Protein AF-A0A9P6P6Q9-F1 (afdb_monomer_lite)

Sequence (128 aa):
MAAKAAKSSEEEKTKSIVNMVQTVLAAAATESYPTSPEEKEKYFMVQVAAGEELCAKGAEFYDDAVLPFYKALKVYPAPMELLMIYQKTVPEPVFQVIVNIMAIEQQAANPEGTQQQAVPEEIEIPVE

pLDDT: mean 82.67, std 17.41, range [45.69, 97.44]

Structure (mmCIF, N/CA/C/O backbone):
data_AF-A0A9P6P6Q9-F1
#
_entry.id   AF-A0A9P6P6Q9-F1
#
loop_
_atom_site.group_PDB
_atom_site.id
_atom_site.type_symbol
_atom_site.label_atom_id
_atom_site.label_alt_id
_atom_site.label_comp_id
_atom_site.label_asym_id
_atom_site.label_entity_id
_atom_site.label_seq_id
_atom_site.pdbx_PDB_ins_code
_atom_site.Cartn_x
_atom_site.Cartn_y
_atom_site.Cartn_z
_atom_site.occupancy
_atom_site.B_iso_or_equiv
_atom_site.auth_seq_id
_atom_site.auth_comp_id
_atom_site.auth_asym_id
_atom_site.auth_atom_id
_atom_site.pdbx_PDB_model_num
ATOM 1 N N . MET A 1 1 ? -13.610 6.542 38.850 1.00 45.69 1 MET A N 1
ATOM 2 C CA . MET A 1 1 ? -12.885 5.357 38.332 1.00 45.69 1 MET A CA 1
ATOM 3 C C . MET A 1 1 ? -12.971 5.304 36.799 1.00 45.69 1 MET A C 1
ATOM 5 O O . MET A 1 1 ? -13.648 4.438 36.273 1.00 45.69 1 MET A O 1
ATOM 9 N N . ALA A 1 2 ? -12.319 6.221 36.067 1.00 49.56 2 ALA A N 1
ATOM 10 C CA . ALA A 1 2 ? -12.423 6.285 34.593 1.00 49.56 2 ALA A CA 1
ATOM 11 C C . ALA A 1 2 ? -11.075 6.178 33.841 1.00 49.56 2 ALA A C 1
ATOM 13 O O . ALA A 1 2 ? -11.064 6.026 32.629 1.00 49.56 2 ALA A O 1
ATOM 14 N N . ALA A 1 3 ? -9.932 6.190 34.537 1.00 53.03 3 ALA A N 1
ATOM 15 C CA . ALA A 1 3 ? -8.612 6.245 33.891 1.00 53.03 3 ALA A CA 1
ATOM 16 C C . ALA A 1 3 ? -7.951 4.874 33.620 1.00 53.03 3 ALA A C 1
ATOM 18 O O . ALA A 1 3 ? -6.891 4.820 33.005 1.00 53.03 3 ALA A O 1
ATOM 19 N N . LYS A 1 4 ? -8.538 3.754 34.073 1.00 51.53 4 LYS A N 1
ATOM 20 C CA . LYS A 1 4 ? -7.908 2.419 33.965 1.00 51.53 4 LYS A CA 1
ATOM 21 C C . LYS A 1 4 ? -8.400 1.579 32.774 1.00 51.53 4 LYS A C 1
ATOM 23 O O . LYS A 1 4 ? -7.786 0.565 32.473 1.00 51.53 4 LYS A O 1
ATOM 28 N N . ALA A 1 5 ? -9.465 2.003 32.087 1.00 50.75 5 ALA A N 1
ATOM 29 C CA . ALA A 1 5 ? -10.034 1.271 30.948 1.00 50.75 5 ALA A CA 1
ATOM 30 C C . ALA A 1 5 ? -9.411 1.654 29.588 1.00 50.75 5 ALA A C 1
ATOM 32 O O . ALA A 1 5 ? -9.347 0.813 28.701 1.00 50.75 5 ALA A O 1
ATOM 33 N N . ALA A 1 6 ? -8.895 2.879 29.430 1.00 52.44 6 ALA A N 1
ATOM 34 C CA . ALA A 1 6 ? -8.273 3.320 28.173 1.00 52.44 6 ALA A CA 1
ATOM 35 C C . ALA A 1 6 ? -6.889 2.681 27.941 1.00 52.44 6 ALA A C 1
ATOM 37 O O . ALA A 1 6 ? -6.585 2.217 26.845 1.00 52.44 6 ALA A O 1
ATOM 38 N N . LYS A 1 7 ? -6.082 2.551 29.003 1.00 51.72 7 LYS A N 1
ATOM 39 C CA . LYS A 1 7 ? -4.695 2.067 28.908 1.00 51.72 7 LYS A CA 1
ATOM 40 C C . LYS A 1 7 ? -4.575 0.616 28.413 1.00 51.72 7 LYS A C 1
ATOM 42 O O . LYS A 1 7 ? -3.637 0.288 27.702 1.00 51.72 7 LYS A O 1
ATOM 47 N N . SER A 1 8 ? -5.557 -0.234 28.724 1.00 51.59 8 SER A N 1
ATOM 48 C CA . SER A 1 8 ? -5.551 -1.641 28.297 1.00 51.59 8 SER A CA 1
ATOM 49 C C . SER A 1 8 ? -5.989 -1.849 26.840 1.00 51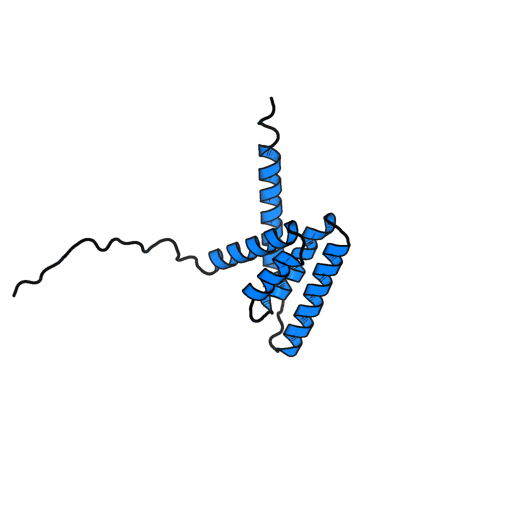.59 8 SER A C 1
ATOM 51 O O . SER A 1 8 ? -5.713 -2.906 26.287 1.00 51.59 8 SER A O 1
ATOM 53 N N . SER A 1 9 ? -6.667 -0.878 26.212 1.00 52.62 9 SER A N 1
ATOM 54 C CA . SER A 1 9 ? -7.120 -0.988 24.814 1.00 52.62 9 SER A CA 1
ATOM 55 C C . SER A 1 9 ? -6.068 -0.472 23.825 1.00 52.62 9 SER A C 1
ATOM 57 O O . SER A 1 9 ? -5.948 -0.996 22.721 1.00 52.62 9 SER A O 1
ATOM 59 N N . GLU A 1 10 ? -5.260 0.510 24.230 1.00 55.38 10 GLU A N 1
ATOM 60 C CA . GLU A 1 10 ? -4.159 1.050 23.419 1.00 55.38 10 GLU A CA 1
ATOM 61 C C . GLU A 1 10 ? -2.967 0.087 23.308 1.00 55.38 10 GLU A C 1
ATOM 63 O O . GLU A 1 10 ? -2.408 -0.064 22.222 1.00 55.38 10 GLU A O 1
ATOM 68 N N . GLU A 1 11 ? -2.611 -0.630 24.380 1.00 59.38 11 GLU A N 1
ATOM 69 C CA . GLU A 1 11 ? -1.531 -1.632 24.338 1.00 59.38 11 GLU A CA 1
ATOM 70 C C . GLU A 1 11 ? -1.885 -2.840 23.448 1.00 59.38 11 GLU A C 1
ATOM 72 O O . GLU A 1 11 ? -1.037 -3.325 22.699 1.00 59.38 11 GLU A O 1
ATOM 77 N N . GLU A 1 12 ? -3.144 -3.291 23.466 1.00 62.28 12 GLU A N 1
ATOM 78 C CA . GLU A 1 12 ? -3.644 -4.382 22.610 1.00 62.28 12 GLU A CA 1
ATOM 79 C C . GLU A 1 12 ? -3.700 -3.970 21.131 1.00 62.28 12 GLU A C 1
ATOM 81 O O . GLU A 1 12 ? -3.252 -4.717 20.255 1.00 62.28 12 GLU A O 1
ATOM 86 N N . LYS A 1 13 ? -4.179 -2.752 20.837 1.00 64.94 13 LYS A N 1
ATOM 87 C CA . LYS A 1 13 ? -4.167 -2.203 19.470 1.00 64.94 13 LYS A CA 1
ATOM 88 C C . LYS A 1 13 ? -2.746 -2.044 18.943 1.00 64.94 13 LYS A C 1
ATOM 90 O O . LYS A 1 13 ? -2.473 -2.423 17.809 1.00 64.94 13 LYS A O 1
ATOM 95 N N . THR A 1 14 ? -1.827 -1.562 19.778 1.00 68.31 14 THR A N 1
ATOM 96 C CA . THR A 1 14 ? -0.416 -1.408 19.401 1.00 68.31 14 THR A CA 1
ATOM 97 C C . THR A 1 14 ? 0.220 -2.761 19.083 1.00 68.31 14 THR A C 1
ATOM 99 O O . THR A 1 14 ? 0.865 -2.902 18.047 1.00 68.31 14 THR A O 1
ATOM 102 N N . LYS A 1 15 ? -0.007 -3.793 19.908 1.00 75.75 15 LYS A N 1
ATOM 103 C CA . LYS A 1 15 ? 0.478 -5.155 19.618 1.00 75.75 15 LYS A CA 1
ATOM 104 C C . LYS A 1 15 ? -0.113 -5.730 18.333 1.00 75.75 15 LYS A C 1
ATOM 106 O O . LYS A 1 15 ? 0.609 -6.374 17.575 1.00 75.75 15 LYS A O 1
ATOM 111 N N . SER A 1 16 ? -1.399 -5.486 18.087 1.00 77.00 16 SER A N 1
ATOM 112 C CA . SER A 1 16 ? -2.090 -5.968 16.886 1.00 77.00 16 SER A CA 1
ATOM 113 C C . SER A 1 16 ? -1.509 -5.337 15.619 1.00 77.00 16 SER A C 1
ATOM 115 O O . SER A 1 16 ? -1.170 -6.057 14.684 1.00 77.00 16 SER A O 1
ATOM 117 N N . ILE A 1 17 ? -1.270 -4.021 15.632 1.00 78.75 17 ILE A N 1
ATOM 118 C CA . ILE A 1 17 ? -0.620 -3.305 14.525 1.00 78.75 17 ILE A CA 1
ATOM 119 C C . ILE A 1 17 ? 0.813 -3.810 14.315 1.00 78.75 17 ILE A C 1
ATOM 121 O O . ILE A 1 17 ? 1.217 -4.048 13.184 1.00 78.75 17 ILE A O 1
ATOM 125 N N . VAL A 1 18 ? 1.588 -4.035 15.380 1.00 83.56 18 VAL A N 1
ATOM 126 C CA . VAL A 1 18 ? 2.958 -4.568 15.256 1.00 83.56 18 VAL A CA 1
ATOM 127 C C . VAL A 1 18 ? 2.968 -5.958 14.613 1.00 83.56 18 VAL A C 1
ATOM 129 O O . VAL A 1 18 ? 3.800 -6.223 13.746 1.00 83.56 18 VAL A O 1
ATOM 132 N N . ASN A 1 19 ? 2.052 -6.846 15.006 1.00 85.81 19 ASN A N 1
ATOM 133 C CA . ASN A 1 19 ? 1.945 -8.181 14.414 1.00 85.81 19 ASN A CA 1
ATOM 134 C C . ASN A 1 19 ? 1.534 -8.109 12.934 1.00 85.81 19 ASN A C 1
ATOM 136 O O . ASN A 1 19 ? 2.119 -8.767 12.072 1.00 85.81 19 ASN A O 1
ATOM 140 N N . MET A 1 20 ? 0.580 -7.236 12.626 1.00 86.62 20 MET A N 1
ATOM 141 C CA . MET A 1 20 ? 0.158 -6.962 11.260 1.00 86.62 20 MET A CA 1
ATOM 142 C C . MET A 1 20 ? 1.323 -6.459 10.395 1.00 86.62 20 MET A C 1
ATOM 144 O O . MET A 1 20 ? 1.571 -7.006 9.323 1.00 86.62 20 MET A O 1
ATOM 148 N N . VAL A 1 21 ? 2.094 -5.481 10.876 1.00 88.38 21 VAL A N 1
ATOM 149 C CA . VAL A 1 21 ? 3.281 -4.961 10.181 1.00 88.38 21 VAL A CA 1
ATOM 150 C C . VAL A 1 21 ? 4.303 -6.067 9.918 1.00 88.38 21 VAL A C 1
ATOM 152 O O . VAL A 1 21 ? 4.796 -6.190 8.798 1.00 88.38 21 VAL A O 1
ATOM 155 N N . GLN A 1 22 ? 4.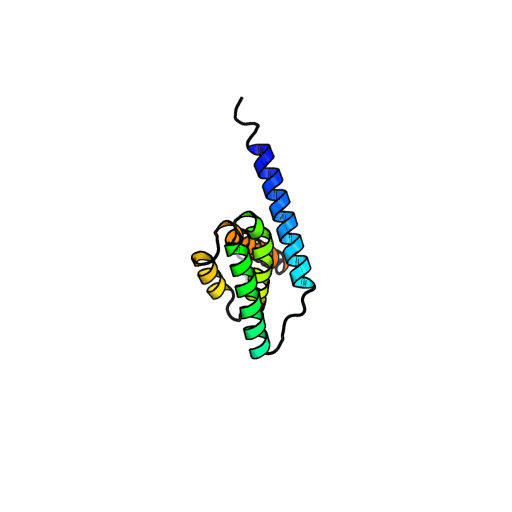594 -6.910 10.914 1.00 88.31 22 GLN A N 1
ATOM 156 C CA . GLN A 1 22 ? 5.499 -8.051 10.735 1.00 88.31 22 GLN A CA 1
ATOM 157 C C . GLN A 1 22 ? 4.981 -9.038 9.685 1.00 88.31 22 GLN A C 1
ATOM 159 O O . GLN A 1 22 ? 5.755 -9.519 8.860 1.00 88.31 22 GLN A O 1
ATOM 164 N N . THR A 1 23 ? 3.674 -9.301 9.681 1.00 90.50 23 THR A N 1
ATOM 165 C CA . THR A 1 23 ? 3.029 -10.179 8.698 1.00 90.50 23 THR A CA 1
ATOM 166 C C . THR A 1 23 ? 3.168 -9.615 7.286 1.00 90.50 23 THR A C 1
ATOM 168 O O . THR A 1 23 ? 3.568 -10.335 6.370 1.00 90.50 23 THR A O 1
ATOM 171 N N . VAL A 1 24 ? 2.911 -8.315 7.110 1.00 92.69 24 VAL A N 1
ATOM 172 C CA . VAL A 1 24 ? 3.048 -7.633 5.816 1.00 92.69 24 VAL A CA 1
ATOM 173 C C . VAL A 1 24 ? 4.497 -7.657 5.328 1.00 92.69 24 VAL A C 1
ATOM 175 O O . VAL A 1 24 ? 4.740 -7.993 4.171 1.00 92.69 24 VAL A O 1
ATOM 178 N N . LEU A 1 25 ? 5.465 -7.371 6.204 1.00 90.19 25 LEU A N 1
ATOM 179 C CA . LEU A 1 25 ? 6.892 -7.420 5.874 1.00 90.19 25 LEU A CA 1
ATOM 180 C C . LEU A 1 25 ? 7.346 -8.827 5.474 1.00 90.19 25 LEU A C 1
ATOM 182 O O . LEU A 1 25 ? 8.033 -8.982 4.467 1.00 90.19 25 LEU A O 1
ATOM 186 N N . ALA A 1 26 ? 6.938 -9.859 6.214 1.00 91.19 26 ALA A N 1
ATOM 187 C CA . ALA A 1 26 ? 7.274 -11.245 5.893 1.00 91.19 26 ALA A CA 1
ATOM 188 C C . ALA A 1 26 ? 6.670 -11.684 4.546 1.00 91.19 26 ALA A C 1
ATOM 190 O O . ALA A 1 26 ? 7.352 -12.295 3.717 1.00 91.19 26 ALA A O 1
ATOM 191 N N . ALA A 1 27 ? 5.410 -11.326 4.289 1.00 92.00 27 ALA A N 1
ATOM 192 C CA . ALA A 1 27 ? 4.748 -11.603 3.017 1.00 92.00 27 ALA A CA 1
ATOM 193 C C . ALA A 1 27 ? 5.416 -10.855 1.852 1.00 92.00 27 ALA A C 1
ATOM 195 O O . ALA A 1 27 ? 5.598 -11.413 0.776 1.00 92.00 27 ALA A O 1
ATOM 196 N N . ALA A 1 28 ? 5.828 -9.607 2.063 1.00 91.19 28 ALA A N 1
ATOM 197 C CA . ALA A 1 28 ? 6.534 -8.821 1.061 1.00 91.19 28 ALA A CA 1
ATOM 198 C C . ALA A 1 28 ? 7.971 -9.307 0.813 1.00 91.19 28 ALA A C 1
ATOM 200 O O . ALA A 1 28 ? 8.457 -9.178 -0.306 1.00 91.19 28 ALA A O 1
ATOM 201 N N . ALA A 1 29 ? 8.650 -9.858 1.820 1.00 88.94 29 ALA A N 1
ATOM 202 C CA . ALA A 1 29 ? 10.009 -10.388 1.693 1.00 88.94 29 ALA A CA 1
ATOM 203 C C . ALA A 1 29 ? 10.063 -11.739 0.958 1.00 88.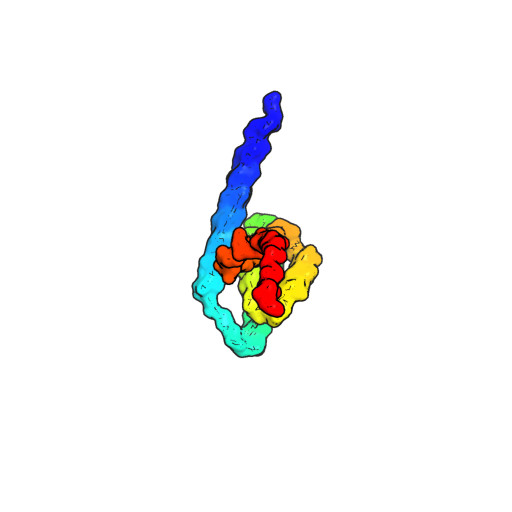94 29 ALA A C 1
ATOM 205 O O . ALA A 1 29 ? 11.073 -12.063 0.340 1.00 88.94 29 ALA A O 1
ATOM 206 N N . THR A 1 30 ? 8.985 -12.525 1.029 1.00 90.69 30 THR A N 1
ATOM 207 C CA . THR A 1 30 ? 8.851 -13.807 0.310 1.00 90.69 30 THR A CA 1
ATOM 208 C C . THR A 1 30 ? 8.310 -13.644 -1.113 1.00 90.69 30 THR A C 1
ATOM 210 O O . THR A 1 30 ? 8.345 -14.589 -1.901 1.00 90.69 30 THR A O 1
ATOM 213 N N . GLU A 1 31 ? 7.834 -12.448 -1.458 1.00 89.12 31 GLU A N 1
ATOM 214 C CA . GLU A 1 31 ? 7.296 -12.124 -2.774 1.00 89.12 31 GLU A CA 1
ATOM 215 C C . GLU A 1 31 ? 8.403 -11.983 -3.828 1.00 89.12 31 GLU A C 1
ATOM 217 O O . GLU A 1 31 ? 9.464 -11.404 -3.587 1.00 89.12 31 GLU A O 1
ATOM 222 N N . SER A 1 32 ? 8.132 -12.476 -5.037 1.00 89.94 32 SER A N 1
ATOM 223 C CA . SER A 1 32 ? 9.035 -12.329 -6.180 1.00 89.94 32 SER A CA 1
ATOM 224 C C . SER A 1 32 ? 8.627 -11.115 -7.009 1.00 89.94 32 SER A C 1
ATOM 226 O O . SER A 1 32 ? 7.678 -11.175 -7.787 1.00 89.94 32 SER A O 1
ATOM 228 N N . TYR A 1 33 ? 9.340 -10.000 -6.848 1.00 92.25 33 TYR A N 1
ATOM 229 C CA . TYR A 1 33 ? 9.024 -8.775 -7.583 1.00 92.25 33 TYR A CA 1
ATOM 230 C C . TYR A 1 33 ? 9.491 -8.843 -9.043 1.00 92.25 33 TYR A C 1
ATOM 232 O O . TYR A 1 33 ? 10.614 -9.284 -9.308 1.00 92.25 33 TYR A O 1
ATOM 240 N N . PRO A 1 34 ? 8.678 -8.353 -9.994 1.00 93.44 34 PRO A N 1
ATOM 241 C CA . PRO A 1 34 ? 9.079 -8.283 -11.392 1.00 93.44 34 PRO A CA 1
ATOM 242 C C . PRO A 1 34 ? 10.287 -7.360 -11.584 1.00 93.44 34 PRO A C 1
ATOM 244 O O . PRO A 1 34 ? 10.425 -6.328 -10.922 1.00 93.44 34 PRO A O 1
ATOM 247 N N . THR A 1 35 ? 11.159 -7.708 -12.529 1.00 91.06 35 THR A N 1
ATOM 248 C CA . THR A 1 35 ? 12.367 -6.929 -12.842 1.00 91.06 35 THR A CA 1
ATOM 249 C C . THR A 1 35 ? 12.145 -5.946 -13.987 1.00 91.06 35 THR A C 1
ATOM 251 O O . THR A 1 35 ? 12.710 -4.850 -13.966 1.00 91.06 35 THR A O 1
ATOM 254 N N . SER A 1 36 ? 11.301 -6.311 -14.956 1.00 94.38 36 SER A N 1
ATOM 255 C CA . SER A 1 36 ? 11.044 -5.534 -16.171 1.00 94.38 36 SER A CA 1
ATOM 256 C C . SER A 1 36 ? 10.062 -4.381 -15.914 1.00 94.38 36 SER A C 1
ATOM 258 O O . SER A 1 36 ? 9.117 -4.562 -15.144 1.00 94.38 36 SER A O 1
ATOM 260 N N . PRO A 1 37 ? 10.212 -3.217 -16.574 1.00 92.56 37 PRO A N 1
ATOM 261 C CA . PRO A 1 37 ? 9.300 -2.080 -16.408 1.00 92.56 37 PRO A CA 1
ATOM 262 C C . PRO A 1 37 ? 7.827 -2.408 -16.702 1.00 92.56 37 PRO A C 1
ATOM 264 O O . PRO A 1 37 ? 6.968 -2.091 -15.887 1.00 92.56 37 PRO A O 1
ATOM 267 N N . GLU A 1 38 ? 7.538 -3.103 -17.809 1.00 94.62 38 GLU A N 1
ATOM 268 C CA . GLU A 1 38 ? 6.167 -3.510 -18.174 1.00 94.62 38 GLU A CA 1
ATOM 269 C C . GLU A 1 38 ? 5.533 -4.434 -17.127 1.00 94.62 38 GLU A C 1
ATOM 271 O O . GLU A 1 38 ? 4.376 -4.270 -16.741 1.00 94.62 38 GLU A O 1
ATOM 276 N N . GLU A 1 39 ? 6.299 -5.403 -16.625 1.00 94.62 39 GLU A N 1
ATOM 277 C CA . GLU A 1 39 ? 5.810 -6.338 -15.613 1.00 94.62 39 GLU A CA 1
ATOM 278 C C . GLU A 1 39 ? 5.591 -5.643 -14.265 1.00 94.62 39 GLU A C 1
ATOM 280 O O . GLU A 1 39 ? 4.622 -5.952 -13.571 1.00 94.62 39 GLU A O 1
ATOM 285 N N . LYS A 1 40 ? 6.446 -4.673 -13.912 1.00 95.06 40 LYS A N 1
ATOM 286 C CA . LYS A 1 40 ? 6.269 -3.822 -12.728 1.00 95.06 40 LYS A CA 1
ATOM 287 C C . LYS A 1 40 ? 5.009 -2.979 -12.820 1.00 95.06 40 LYS A C 1
ATOM 289 O O . LYS A 1 40 ? 4.272 -2.926 -11.842 1.00 95.06 40 LYS A O 1
ATOM 294 N N . GLU A 1 41 ? 4.739 -2.365 -13.968 1.00 95.31 41 GLU A N 1
ATOM 295 C CA . GLU A 1 41 ? 3.527 -1.570 -14.176 1.00 95.31 41 GLU A CA 1
ATOM 296 C C . GLU A 1 41 ? 2.269 -2.439 -14.054 1.00 95.31 41 GLU A C 1
ATOM 298 O O . GLU A 1 41 ? 1.345 -2.108 -13.309 1.00 95.31 41 GLU A O 1
ATOM 303 N N . LYS A 1 42 ? 2.266 -3.615 -14.693 1.00 96.12 42 LYS A N 1
ATOM 304 C CA . LYS A 1 42 ? 1.158 -4.568 -14.576 1.00 96.12 42 LYS A CA 1
ATOM 305 C C . LYS A 1 42 ? 0.957 -5.035 -13.135 1.00 96.12 42 LYS A C 1
ATOM 307 O O . LYS A 1 42 ? -0.173 -5.080 -12.654 1.00 96.12 42 LYS A O 1
ATOM 312 N N . TYR A 1 43 ? 2.040 -5.388 -12.447 1.00 96.88 43 TYR A N 1
ATOM 313 C CA . TYR A 1 43 ? 1.986 -5.806 -11.051 1.00 96.88 43 TYR A CA 1
ATOM 314 C C . TYR A 1 43 ? 1.462 -4.679 -10.159 1.00 96.88 43 TYR A C 1
ATOM 316 O O . TYR A 1 43 ? 0.556 -4.910 -9.366 1.00 96.88 43 TYR A O 1
ATOM 324 N N . PHE A 1 44 ? 1.965 -3.456 -10.337 1.00 96.81 44 PHE A N 1
ATOM 325 C CA . PHE A 1 44 ? 1.489 -2.264 -9.641 1.00 96.81 44 PHE A CA 1
ATOM 326 C C . PHE A 1 44 ? -0.027 -2.095 -9.790 1.00 96.81 44 PHE A C 1
ATOM 328 O O . PHE A 1 44 ? -0.723 -2.003 -8.782 1.00 96.81 44 PHE A O 1
ATOM 335 N N . MET A 1 45 ? -0.551 -2.146 -11.019 1.00 96.31 45 MET A N 1
ATOM 336 C CA . MET A 1 45 ? -1.990 -2.011 -11.271 1.00 96.31 45 MET A CA 1
ATOM 337 C C . MET A 1 45 ? -2.813 -3.102 -10.577 1.00 96.31 45 MET A C 1
ATOM 339 O O . MET A 1 45 ? -3.839 -2.801 -9.974 1.00 96.31 45 MET A O 1
ATOM 343 N N . VAL A 1 46 ? -2.359 -4.360 -10.623 1.00 97.31 46 VAL A N 1
ATOM 344 C CA . VAL A 1 46 ? -3.042 -5.482 -9.952 1.00 97.31 46 VAL A CA 1
ATOM 345 C C . VAL A 1 46 ? -3.076 -5.283 -8.438 1.00 97.31 46 VAL A C 1
ATOM 347 O O . VAL A 1 46 ? -4.111 -5.503 -7.814 1.00 97.31 46 VAL A O 1
ATOM 350 N N . GLN A 1 47 ? -1.961 -4.859 -7.844 1.00 97.44 47 GLN A N 1
ATOM 351 C CA . GLN A 1 47 ? -1.869 -4.654 -6.402 1.00 97.44 47 GLN A CA 1
ATOM 352 C C . GLN A 1 47 ? -2.701 -3.451 -5.934 1.00 97.44 47 GLN A C 1
ATOM 354 O O . GLN A 1 47 ? -3.409 -3.559 -4.936 1.00 97.44 47 GLN A O 1
ATOM 359 N N . VAL A 1 48 ? -2.673 -2.329 -6.661 1.00 96.31 48 VAL A N 1
ATOM 360 C CA . VAL A 1 48 ? -3.515 -1.163 -6.346 1.00 96.31 48 VAL A CA 1
ATOM 361 C C . VAL A 1 48 ? -4.993 -1.534 -6.438 1.00 96.31 48 VAL A C 1
ATOM 363 O O . VAL A 1 48 ? -5.718 -1.327 -5.470 1.00 96.31 48 VAL A O 1
ATOM 366 N N . ALA A 1 49 ? -5.415 -2.189 -7.523 1.00 97.06 49 ALA A N 1
ATOM 367 C CA . ALA A 1 49 ? -6.802 -2.619 -7.688 1.00 97.06 49 ALA A CA 1
ATOM 368 C C . ALA A 1 49 ? -7.256 -3.578 -6.573 1.00 97.06 49 ALA A C 1
ATOM 370 O O . ALA A 1 49 ? -8.369 -3.453 -6.067 1.00 97.06 49 ALA A O 1
ATOM 371 N N . ALA A 1 50 ? -6.396 -4.513 -6.152 1.00 97.38 50 ALA A N 1
ATOM 372 C CA . ALA A 1 50 ? -6.697 -5.417 -5.043 1.00 97.38 50 ALA A CA 1
ATOM 373 C C . ALA A 1 50 ? -6.847 -4.671 -3.704 1.00 97.38 50 ALA A C 1
ATOM 375 O O . ALA A 1 50 ? -7.769 -4.960 -2.941 1.00 97.38 50 ALA A O 1
ATOM 376 N N . GLY A 1 51 ? -5.972 -3.699 -3.424 1.00 96.44 51 GLY A N 1
ATOM 377 C CA . GLY A 1 51 ? -6.072 -2.849 -2.235 1.00 96.44 51 GLY A CA 1
ATOM 378 C C . GLY A 1 51 ? -7.345 -2.002 -2.235 1.00 96.44 51 GLY A C 1
ATOM 379 O O . GLY A 1 51 ? -8.058 -1.952 -1.235 1.00 96.44 51 GLY A O 1
ATOM 380 N N . GLU A 1 52 ? -7.680 -1.396 -3.375 1.00 96.12 52 GLU A N 1
ATOM 381 C CA . GLU A 1 52 ? -8.903 -0.608 -3.549 1.00 96.12 52 GLU A CA 1
ATOM 382 C C . GLU A 1 52 ? -10.167 -1.462 -3.393 1.00 96.12 52 GLU A C 1
ATOM 384 O O . GLU A 1 52 ? -11.111 -1.041 -2.723 1.00 96.12 52 GLU A O 1
ATOM 389 N N . GLU A 1 53 ? -10.183 -2.681 -3.943 1.00 97.19 53 GLU A N 1
ATOM 390 C CA . GLU A 1 53 ? -11.301 -3.613 -3.775 1.00 97.19 53 GLU A CA 1
ATOM 391 C C . GLU A 1 53 ? -11.512 -3.975 -2.297 1.00 97.19 53 GLU A C 1
ATOM 393 O O . GLU A 1 53 ? -12.648 -4.010 -1.821 1.00 97.19 53 GLU A O 1
ATOM 398 N N . LEU A 1 54 ? -10.431 -4.212 -1.549 1.00 96.56 54 LEU A N 1
ATOM 399 C CA . LEU A 1 54 ? -10.501 -4.494 -0.114 1.00 96.56 54 LEU A CA 1
ATOM 400 C C . LEU A 1 54 ? -11.007 -3.278 0.667 1.00 96.56 54 LEU A C 1
ATOM 402 O O . LEU A 1 54 ? -11.914 -3.417 1.486 1.00 96.56 54 LEU A O 1
ATOM 406 N N . CYS A 1 55 ? -10.524 -2.073 0.355 1.00 95.56 55 CYS A N 1
ATOM 407 C CA . CYS A 1 55 ? -11.061 -0.849 0.950 1.00 95.56 55 CYS A CA 1
ATOM 408 C C . CYS A 1 55 ? -12.556 -0.658 0.652 1.00 95.56 55 CYS A C 1
ATOM 410 O O . CYS A 1 55 ? -13.301 -0.230 1.534 1.00 95.56 55 CYS A O 1
ATOM 412 N N . ALA A 1 56 ? -13.014 -1.009 -0.553 1.00 95.38 56 ALA A N 1
ATOM 413 C CA . ALA A 1 56 ? -14.419 -0.911 -0.941 1.00 95.38 56 ALA A CA 1
ATOM 414 C C . ALA A 1 56 ? -15.331 -1.903 -0.192 1.00 95.38 56 ALA A C 1
ATOM 416 O O . ALA A 1 56 ? -16.522 -1.626 -0.036 1.00 95.38 56 ALA A O 1
ATOM 417 N N . LYS A 1 57 ? -14.796 -3.032 0.299 1.00 95.19 57 LYS A N 1
ATOM 418 C CA . LYS A 1 57 ? -15.549 -4.007 1.113 1.00 95.19 57 LYS A CA 1
ATOM 419 C C . LYS A 1 57 ? -15.840 -3.503 2.529 1.00 95.19 57 LYS A C 1
ATOM 421 O O . LYS A 1 57 ? -16.806 -3.956 3.136 1.00 95.19 57 LYS A O 1
ATOM 426 N N . GLY A 1 58 ? -15.057 -2.548 3.032 1.00 93.62 58 GLY A N 1
ATOM 427 C CA . GLY A 1 58 ? -15.302 -1.862 4.300 1.00 93.62 58 GLY A CA 1
ATOM 428 C C . GLY A 1 58 ? -14.146 -1.956 5.293 1.00 93.62 58 GLY A C 1
ATOM 429 O O . GLY A 1 58 ? -13.121 -2.583 5.040 1.00 93.62 58 GLY A O 1
ATOM 430 N N . ALA A 1 59 ? -14.331 -1.318 6.452 1.00 92.50 59 ALA A N 1
ATOM 431 C CA . ALA A 1 59 ? -13.287 -1.147 7.465 1.00 92.50 59 ALA A CA 1
ATOM 432 C C . ALA A 1 59 ? -12.736 -2.460 8.047 1.00 92.50 59 ALA A C 1
ATOM 434 O O . ALA A 1 59 ? -11.608 -2.477 8.527 1.00 92.50 59 ALA A O 1
ATOM 435 N N . GLU A 1 60 ? -13.500 -3.553 7.990 1.00 93.06 60 GLU A N 1
ATOM 436 C CA . GLU A 1 60 ? -13.046 -4.880 8.428 1.00 93.06 60 GLU A CA 1
ATOM 437 C C . GLU A 1 60 ? -11.948 -5.475 7.526 1.00 93.06 60 GLU A C 1
ATOM 439 O O . GLU A 1 60 ? -11.180 -6.306 7.990 1.00 93.06 60 GLU A O 1
ATOM 444 N N . PHE A 1 61 ? -11.832 -5.009 6.275 1.00 94.75 61 PHE A N 1
ATOM 445 C CA . PHE A 1 61 ? -10.833 -5.458 5.292 1.00 94.75 61 PHE A CA 1
ATOM 446 C C . PHE A 1 61 ? -9.666 -4.477 5.127 1.00 94.75 61 PHE A C 1
ATOM 448 O O . PHE A 1 61 ? -8.811 -4.653 4.258 1.00 94.75 61 PHE A O 1
ATOM 455 N N . TYR A 1 62 ? -9.620 -3.415 5.934 1.00 94.38 62 TYR A N 1
ATOM 456 C CA . TYR A 1 62 ? -8.534 -2.434 5.877 1.00 94.38 62 TYR A CA 1
ATOM 457 C C . TYR A 1 62 ? -7.187 -3.068 6.194 1.00 94.38 62 TYR A C 1
ATOM 459 O O . TYR A 1 62 ? -6.187 -2.701 5.579 1.00 94.38 62 TYR A O 1
ATOM 467 N N . ASP A 1 63 ? -7.172 -4.056 7.085 1.00 92.25 63 ASP A N 1
ATOM 468 C CA . ASP A 1 63 ? -5.938 -4.736 7.437 1.00 92.25 63 ASP A CA 1
ATOM 469 C C . ASP A 1 63 ? -5.375 -5.521 6.238 1.00 92.25 63 ASP A C 1
ATOM 471 O O . ASP A 1 63 ? -4.201 -5.396 5.880 1.00 92.25 63 ASP A O 1
ATOM 475 N N . ASP A 1 64 ? -6.239 -6.244 5.529 1.00 93.75 64 ASP A N 1
ATOM 476 C CA . ASP A 1 64 ? -5.863 -6.976 4.320 1.00 93.75 64 ASP A CA 1
ATOM 477 C C . ASP A 1 64 ? -5.452 -6.041 3.169 1.00 93.75 64 ASP A C 1
ATOM 479 O O . ASP A 1 64 ? -4.593 -6.396 2.357 1.00 93.75 64 ASP A O 1
ATOM 483 N N . ALA A 1 65 ? -6.022 -4.830 3.100 1.00 96.44 65 ALA A N 1
ATOM 484 C CA . ALA A 1 65 ? -5.728 -3.848 2.054 1.00 96.44 65 ALA A CA 1
ATOM 485 C C . ALA A 1 65 ? -4.293 -3.293 2.121 1.00 96.44 65 ALA A C 1
ATOM 487 O O . ALA A 1 65 ? -3.754 -2.846 1.106 1.00 96.44 65 ALA A O 1
ATOM 488 N N . VAL A 1 66 ? -3.644 -3.340 3.291 1.00 96.00 66 VAL A N 1
ATOM 489 C CA . VAL A 1 66 ? -2.284 -2.807 3.480 1.00 96.00 66 VAL A CA 1
ATOM 490 C C . VAL A 1 66 ? -1.255 -3.549 2.629 1.00 96.00 66 VAL A C 1
ATOM 492 O O . VAL A 1 66 ? -0.386 -2.914 2.027 1.00 96.00 66 VAL A O 1
ATOM 495 N N . LEU A 1 67 ? -1.337 -4.881 2.561 1.00 95.75 67 LEU A N 1
ATOM 496 C CA . LEU A 1 67 ? -0.338 -5.694 1.864 1.00 95.75 67 LEU A CA 1
ATOM 497 C C . LEU A 1 67 ? -0.268 -5.374 0.356 1.00 95.75 67 LEU A C 1
ATOM 499 O O . LEU A 1 67 ? 0.843 -5.131 -0.124 1.00 95.75 67 LEU A O 1
ATOM 503 N N . PRO A 1 68 ? -1.386 -5.323 -0.398 1.00 97.12 68 PRO A N 1
ATOM 504 C CA . PRO A 1 68 ? -1.362 -4.916 -1.799 1.00 97.12 68 PRO A CA 1
ATOM 505 C C . PRO A 1 68 ? -0.792 -3.510 -2.014 1.00 97.12 68 PRO A C 1
ATOM 507 O O . PRO A 1 68 ? 0.121 -3.336 -2.821 1.00 97.12 68 PRO A O 1
ATOM 510 N N . PHE A 1 69 ? -1.233 -2.505 -1.250 1.00 97.38 69 PHE A N 1
ATOM 511 C CA . PHE A 1 69 ? -0.713 -1.141 -1.410 1.00 97.38 69 PHE A CA 1
ATOM 512 C C . PHE A 1 69 ? 0.787 -1.041 -1.125 1.00 97.38 69 PHE A C 1
ATOM 514 O O . PHE A 1 69 ? 1.509 -0.344 -1.844 1.00 97.38 69 PHE A O 1
ATOM 521 N N . TYR A 1 70 ? 1.273 -1.765 -0.116 1.00 96.19 70 TYR A N 1
ATOM 522 C CA . TYR A 1 70 ? 2.694 -1.830 0.195 1.00 96.19 70 TYR A CA 1
ATOM 523 C C . TYR A 1 70 ? 3.495 -2.568 -0.895 1.00 96.19 70 TYR A C 1
ATOM 525 O O . TYR A 1 70 ? 4.546 -2.088 -1.317 1.00 96.19 70 TYR A O 1
ATOM 533 N N . LYS A 1 71 ? 2.97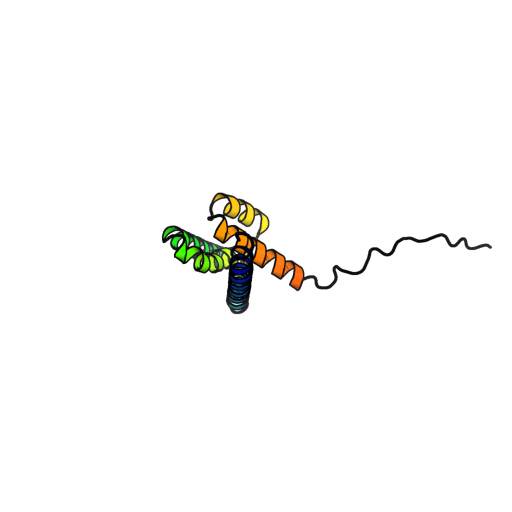6 -3.672 -1.450 1.00 95.44 71 LYS A N 1
ATOM 534 C CA . LYS A 1 71 ? 3.585 -4.367 -2.601 1.00 95.44 71 LYS A CA 1
ATOM 535 C C . LYS A 1 71 ? 3.668 -3.475 -3.841 1.00 95.44 71 LYS A C 1
ATOM 537 O O . LYS A 1 71 ? 4.698 -3.468 -4.515 1.00 95.44 71 LYS A O 1
ATOM 542 N N . ALA A 1 72 ? 2.614 -2.712 -4.129 1.00 96.38 72 ALA A N 1
ATOM 543 C CA . ALA A 1 72 ? 2.603 -1.714 -5.196 1.00 96.38 72 ALA A CA 1
ATOM 544 C C . ALA A 1 72 ? 3.694 -0.651 -4.980 1.00 96.38 72 ALA A C 1
ATOM 546 O O . ALA A 1 72 ? 4.414 -0.298 -5.914 1.00 96.38 72 ALA A O 1
ATOM 547 N N . LEU A 1 73 ? 3.880 -0.204 -3.735 1.00 95.00 73 LEU A N 1
ATOM 548 C CA . LEU A 1 73 ? 4.918 0.758 -3.373 1.00 95.00 73 LEU A CA 1
ATOM 549 C C . LEU A 1 73 ? 6.337 0.249 -3.685 1.00 95.00 73 LEU A C 1
ATOM 551 O O . LEU A 1 73 ? 7.163 1.014 -4.177 1.00 95.00 73 LEU A O 1
ATOM 555 N N . LYS A 1 74 ? 6.619 -1.041 -3.452 1.00 93.50 74 LYS A N 1
ATOM 556 C CA . LYS A 1 74 ? 7.949 -1.648 -3.677 1.00 93.50 74 LYS A CA 1
ATOM 557 C C . LYS A 1 74 ? 8.371 -1.685 -5.148 1.00 93.50 74 LYS A C 1
ATOM 559 O O . LYS A 1 74 ? 9.568 -1.717 -5.426 1.00 93.50 74 LYS A O 1
ATOM 564 N N . VAL A 1 75 ? 7.418 -1.700 -6.082 1.00 95.00 75 VAL A N 1
ATOM 565 C CA . VAL A 1 75 ? 7.704 -1.735 -7.529 1.00 95.00 75 VAL A CA 1
ATOM 566 C C . VAL A 1 75 ? 7.624 -0.363 -8.198 1.00 95.00 75 VAL A C 1
ATOM 568 O O . VAL A 1 75 ? 8.042 -0.231 -9.350 1.00 95.00 75 VAL A O 1
ATOM 571 N N . TYR A 1 76 ? 7.106 0.648 -7.496 1.00 94.38 76 TYR A N 1
ATOM 572 C CA . TYR A 1 76 ? 6.932 1.991 -8.033 1.00 94.38 76 TYR A CA 1
ATOM 573 C C . TYR A 1 76 ? 8.261 2.772 -8.016 1.00 94.38 76 TYR A C 1
ATOM 575 O O . TYR A 1 76 ? 8.968 2.762 -7.005 1.00 94.38 76 TYR A O 1
ATOM 583 N N . PRO A 1 77 ? 8.629 3.476 -9.103 1.00 91.81 77 PRO A N 1
ATOM 584 C CA . PRO A 1 77 ? 9.934 4.134 -9.218 1.00 91.81 77 PRO A CA 1
ATOM 585 C C . PRO A 1 77 ? 10.126 5.321 -8.259 1.00 91.81 77 PRO A C 1
ATOM 587 O O . PRO A 1 77 ? 11.261 5.629 -7.899 1.00 91.81 77 PRO A O 1
ATOM 590 N N . ALA A 1 78 ? 9.044 5.985 -7.837 1.00 93.25 78 ALA A N 1
ATOM 591 C CA . ALA A 1 78 ? 9.077 7.159 -6.960 1.00 93.25 78 ALA A CA 1
ATOM 592 C C . ALA A 1 78 ? 8.171 6.965 -5.723 1.00 93.25 78 ALA A C 1
ATOM 594 O O . ALA A 1 78 ? 7.068 7.511 -5.668 1.00 93.25 78 ALA A O 1
ATOM 595 N N . PRO A 1 79 ? 8.591 6.180 -4.711 1.00 91.56 79 PRO A N 1
ATOM 596 C CA . PRO A 1 79 ? 7.713 5.760 -3.612 1.00 91.56 79 PRO A CA 1
ATOM 597 C C . PRO A 1 79 ? 7.115 6.931 -2.817 1.00 91.56 79 PRO A C 1
ATOM 599 O O . PRO A 1 79 ? 5.978 6.847 -2.366 1.00 91.56 79 PRO A O 1
ATOM 602 N N . MET A 1 80 ? 7.833 8.052 -2.690 1.00 92.50 80 MET A N 1
ATOM 603 C CA . MET A 1 80 ? 7.323 9.245 -1.998 1.00 92.50 80 MET A CA 1
ATOM 604 C C . MET A 1 80 ? 6.154 9.909 -2.732 1.00 92.50 80 MET A C 1
ATOM 606 O O . MET A 1 80 ? 5.225 10.390 -2.091 1.00 92.50 80 MET A O 1
ATOM 610 N N . GLU A 1 81 ? 6.174 9.918 -4.065 1.00 95.06 81 GLU A N 1
ATOM 611 C CA . GLU A 1 81 ? 5.082 10.471 -4.869 1.00 95.06 81 GLU A CA 1
ATOM 612 C C . GLU A 1 81 ? 3.817 9.620 -4.717 1.00 95.06 81 GLU A C 1
ATOM 614 O O . GLU A 1 81 ? 2.737 10.144 -4.440 1.00 95.06 81 GLU A O 1
ATOM 619 N N . LEU A 1 82 ? 3.968 8.296 -4.797 1.00 94.94 82 LEU A N 1
ATOM 620 C CA . LEU A 1 82 ? 2.866 7.360 -4.588 1.00 94.94 82 LEU A CA 1
ATOM 621 C C . LEU A 1 82 ? 2.281 7.470 -3.175 1.00 94.94 82 LEU A C 1
ATOM 623 O O . LEU A 1 82 ? 1.065 7.439 -3.003 1.00 94.94 82 LEU A O 1
ATOM 627 N N . LEU A 1 83 ? 3.125 7.686 -2.165 1.00 94.06 83 LEU A N 1
ATOM 628 C CA . LEU A 1 83 ? 2.677 7.888 -0.791 1.00 94.06 83 LEU A CA 1
ATOM 629 C C . LEU A 1 83 ? 1.806 9.148 -0.642 1.00 94.06 83 LEU A C 1
ATOM 631 O O . LEU A 1 83 ? 0.782 9.112 0.037 1.00 94.06 83 LEU A O 1
ATOM 635 N N . MET A 1 84 ? 2.147 10.245 -1.328 1.00 95.12 84 MET A N 1
ATOM 636 C CA . MET A 1 84 ? 1.310 11.455 -1.353 1.00 95.12 84 MET A CA 1
ATOM 637 C C . MET A 1 84 ? -0.049 11.221 -2.028 1.00 95.12 84 MET A C 1
ATOM 639 O O . MET A 1 84 ? -1.039 11.858 -1.660 1.00 95.12 84 MET A O 1
ATOM 643 N N . ILE A 1 85 ? -0.112 10.320 -3.012 1.00 95.81 85 ILE A N 1
ATOM 644 C CA . ILE A 1 85 ? -1.371 9.915 -3.650 1.00 95.81 85 ILE A CA 1
ATOM 645 C C . ILE A 1 85 ? -2.193 9.065 -2.678 1.00 95.81 85 ILE A C 1
ATOM 647 O O . ILE A 1 85 ? -3.379 9.343 -2.483 1.00 95.81 85 ILE A O 1
ATOM 651 N N . TYR A 1 86 ? -1.576 8.085 -2.012 1.00 96.31 86 TYR A N 1
ATOM 652 C CA . TYR A 1 86 ? -2.252 7.252 -1.015 1.00 96.31 86 TYR A CA 1
ATOM 653 C C . TYR A 1 86 ? -2.825 8.072 0.134 1.00 96.31 86 TYR A C 1
ATOM 655 O O . TYR A 1 86 ? -3.968 7.843 0.509 1.00 96.31 86 TYR A O 1
ATOM 663 N N . GLN A 1 87 ? -2.118 9.098 0.611 1.00 96.00 87 GLN A N 1
ATOM 664 C CA . GLN A 1 87 ? -2.635 10.004 1.642 1.00 96.00 87 GLN A CA 1
ATOM 665 C C . GLN A 1 87 ? -4.009 10.607 1.283 1.00 96.00 87 GLN A C 1
ATOM 667 O O . GLN A 1 87 ? -4.793 10.936 2.169 1.00 96.00 87 GLN A O 1
ATOM 672 N N . LYS A 1 88 ? -4.299 10.781 -0.014 1.00 95.00 88 LYS A N 1
ATOM 673 C CA . LYS A 1 88 ? -5.543 11.389 -0.510 1.00 95.00 88 LYS A CA 1
ATOM 674 C C . LYS A 1 88 ? -6.603 10.378 -0.942 1.00 95.00 88 LYS A C 1
ATOM 676 O O . LYS A 1 88 ? -7.766 10.752 -1.049 1.00 95.00 88 LYS A O 1
ATOM 681 N N . THR A 1 89 ? -6.201 9.152 -1.265 1.00 93.44 89 THR A N 1
ATOM 682 C CA . THR A 1 89 ? -7.048 8.159 -1.954 1.00 93.44 89 THR A CA 1
ATOM 683 C C . THR A 1 89 ? -7.356 6.942 -1.090 1.00 93.44 89 THR A C 1
ATOM 685 O O . THR A 1 89 ? -8.425 6.354 -1.218 1.00 93.44 89 THR A O 1
ATOM 688 N N . VAL A 1 90 ? -6.450 6.592 -0.181 1.00 95.31 90 VAL A N 1
ATOM 689 C CA . VAL A 1 90 ? -6.547 5.426 0.695 1.00 95.31 90 VAL A CA 1
ATOM 690 C C . VAL A 1 90 ? -7.119 5.857 2.053 1.00 95.31 90 VAL A C 1
ATOM 692 O O . VAL A 1 90 ? -6.780 6.939 2.542 1.00 95.31 90 VAL A O 1
ATOM 695 N N . PRO A 1 91 ? -7.971 5.041 2.704 1.00 95.88 91 PRO A N 1
ATOM 696 C CA . PRO A 1 91 ? -8.455 5.330 4.051 1.00 95.88 91 PRO A CA 1
ATOM 697 C C . PRO A 1 91 ? -7.309 5.567 5.046 1.00 95.88 91 PRO A C 1
ATOM 699 O O . PRO A 1 91 ? -6.334 4.815 5.072 1.00 95.88 91 PRO A O 1
ATOM 702 N N . GLU A 1 92 ? -7.458 6.569 5.918 1.00 94.62 92 GLU A N 1
ATOM 703 C CA . GLU A 1 92 ? -6.431 6.954 6.900 1.00 94.62 92 GLU A CA 1
ATOM 704 C C . GLU A 1 92 ? -5.871 5.774 7.724 1.00 94.62 92 GLU A C 1
ATOM 706 O O . GLU A 1 92 ? -4.647 5.689 7.839 1.00 94.62 92 GLU A O 1
ATOM 711 N N . PRO A 1 93 ? -6.686 4.822 8.234 1.00 92.75 93 PRO A N 1
ATOM 712 C CA . PRO A 1 93 ? -6.160 3.688 8.996 1.00 92.75 93 PRO A CA 1
ATOM 713 C C . PRO A 1 93 ? -5.181 2.824 8.192 1.00 92.75 93 PRO A C 1
ATOM 715 O O . PRO A 1 93 ? -4.143 2.428 8.711 1.00 92.75 93 PRO A O 1
ATOM 718 N N . VAL A 1 94 ? -5.475 2.585 6.911 1.00 95.06 94 VAL A N 1
ATOM 719 C CA . VAL A 1 94 ? -4.627 1.799 6.001 1.00 95.06 94 VAL A CA 1
ATOM 720 C C . VAL A 1 94 ? -3.341 2.568 5.699 1.00 95.06 94 VAL A C 1
ATOM 722 O O . VAL A 1 94 ? -2.241 2.024 5.801 1.00 95.06 94 VAL A O 1
ATOM 725 N N . PHE A 1 95 ? -3.467 3.862 5.391 1.00 95.81 95 PHE A N 1
ATOM 726 C CA . PHE A 1 95 ? -2.332 4.737 5.106 1.00 95.81 95 PHE A CA 1
ATOM 727 C C . PHE A 1 95 ? -1.333 4.805 6.272 1.00 95.81 95 PHE A C 1
ATOM 729 O O . PHE A 1 95 ? -0.128 4.665 6.060 1.00 95.81 95 PHE A O 1
ATOM 736 N N . GLN A 1 96 ? -1.819 4.966 7.507 1.00 93.12 96 GLN A N 1
ATOM 737 C CA . GLN A 1 96 ? -0.970 5.022 8.702 1.00 93.12 96 GLN A CA 1
ATOM 738 C C . GLN A 1 96 ? -0.138 3.745 8.880 1.00 93.12 96 GLN A C 1
ATOM 740 O O . GLN A 1 96 ? 1.049 3.822 9.200 1.00 93.12 96 GLN A O 1
ATOM 745 N N . VAL A 1 97 ? -0.720 2.568 8.626 1.00 93.06 97 VAL A N 1
ATOM 746 C CA . VAL A 1 97 ? 0.021 1.301 8.709 1.00 93.06 97 VAL A CA 1
ATOM 747 C C . VAL A 1 97 ? 1.102 1.225 7.627 1.00 93.06 97 VAL A C 1
ATOM 749 O O . VAL A 1 97 ? 2.231 0.855 7.942 1.00 93.06 97 VAL A O 1
ATOM 752 N N . ILE A 1 98 ? 0.814 1.636 6.386 1.00 94.62 98 ILE A N 1
ATOM 753 C CA . ILE A 1 98 ? 1.810 1.664 5.296 1.00 94.62 98 ILE A CA 1
ATOM 754 C C . ILE A 1 98 ? 3.013 2.543 5.671 1.00 94.62 98 ILE A C 1
ATOM 756 O O . ILE A 1 98 ? 4.160 2.122 5.517 1.00 94.62 98 ILE A O 1
ATOM 760 N N . VAL A 1 99 ? 2.766 3.740 6.213 1.00 93.06 99 VAL A N 1
ATOM 761 C CA . VAL A 1 99 ? 3.829 4.652 6.669 1.00 93.06 99 VAL A CA 1
ATOM 762 C C . VAL A 1 99 ? 4.650 4.024 7.800 1.00 93.06 99 VAL A C 1
ATOM 764 O O . VAL A 1 99 ? 5.880 4.094 7.776 1.00 93.06 99 VAL A O 1
ATOM 767 N N . ASN A 1 100 ? 3.998 3.360 8.757 1.00 91.25 100 ASN A N 1
ATOM 768 C CA . ASN A 1 100 ? 4.687 2.668 9.848 1.00 91.25 100 ASN A CA 1
ATOM 769 C C . ASN A 1 100 ? 5.595 1.540 9.337 1.00 91.25 100 ASN A C 1
ATOM 771 O O . ASN A 1 100 ? 6.724 1.411 9.810 1.00 91.25 100 ASN A O 1
ATOM 775 N N . ILE A 1 101 ? 5.142 0.757 8.349 1.00 91.00 101 ILE A N 1
ATOM 776 C CA . ILE A 1 101 ? 5.956 -0.290 7.709 1.00 91.00 101 ILE A CA 1
ATOM 777 C C . ILE A 1 101 ? 7.224 0.321 7.103 1.00 91.00 101 ILE A C 1
ATOM 779 O O . ILE A 1 101 ? 8.324 -0.172 7.352 1.00 91.00 101 ILE A O 1
ATOM 783 N N . MET A 1 102 ? 7.090 1.422 6.357 1.00 90.19 102 MET A N 1
ATOM 784 C CA . MET A 1 102 ? 8.236 2.102 5.748 1.00 90.19 102 MET A CA 1
ATOM 785 C C . MET A 1 102 ? 9.218 2.648 6.782 1.00 90.19 102 MET A C 1
ATOM 787 O O . MET A 1 102 ? 10.426 2.525 6.598 1.00 90.19 102 MET A O 1
ATOM 791 N N . ALA A 1 103 ? 8.718 3.244 7.866 1.00 89.31 103 ALA A N 1
ATOM 792 C CA . ALA A 1 103 ? 9.566 3.753 8.939 1.00 89.31 103 ALA A CA 1
ATOM 793 C C . ALA A 1 103 ? 10.386 2.626 9.588 1.00 89.31 103 ALA A C 1
ATOM 795 O O . ALA A 1 103 ? 11.579 2.795 9.838 1.00 89.31 103 ALA A O 1
ATOM 796 N N . ILE A 1 104 ? 9.771 1.459 9.805 1.00 87.12 104 ILE A N 1
ATOM 797 C CA . ILE A 1 104 ? 10.446 0.277 10.354 1.00 87.12 104 ILE A CA 1
ATOM 798 C C . ILE A 1 104 ? 11.484 -0.274 9.370 1.00 87.12 104 ILE A C 1
ATOM 800 O O . ILE A 1 104 ? 12.602 -0.572 9.786 1.00 87.12 104 ILE A O 1
ATOM 804 N N . GLU A 1 105 ? 11.172 -0.363 8.073 1.00 85.56 105 GLU A N 1
ATOM 805 C CA . GLU A 1 105 ? 12.165 -0.757 7.061 1.00 85.56 105 GLU A CA 1
ATOM 806 C C . GLU A 1 105 ? 13.354 0.203 7.016 1.00 85.56 105 GLU A C 1
ATOM 808 O O . GLU A 1 105 ? 14.494 -0.247 6.943 1.00 85.56 105 GLU A O 1
ATOM 813 N N . GLN A 1 106 ? 13.115 1.515 7.080 1.00 84.81 106 GLN A N 1
ATOM 814 C CA . GLN A 1 106 ? 14.186 2.513 7.080 1.00 84.81 106 GLN A CA 1
ATOM 815 C C . GLN A 1 106 ? 15.085 2.388 8.314 1.00 84.81 106 GLN A C 1
ATOM 817 O O . GLN A 1 106 ? 16.305 2.477 8.194 1.00 84.81 106 GLN A O 1
ATOM 822 N N . GLN A 1 107 ? 14.497 2.143 9.488 1.00 83.62 107 GLN A N 1
ATOM 823 C CA . GLN A 1 107 ? 15.250 1.888 10.719 1.00 83.62 107 GLN A CA 1
ATOM 824 C C . GLN A 1 107 ? 16.057 0.587 10.635 1.00 83.62 107 GLN A C 1
ATOM 826 O O . GLN A 1 107 ? 17.211 0.555 11.053 1.00 83.62 107 GLN A O 1
ATOM 831 N N . ALA A 1 108 ? 15.483 -0.473 10.061 1.00 80.75 108 ALA A N 1
ATOM 832 C CA . ALA A 1 108 ? 16.171 -1.748 9.873 1.00 80.75 108 ALA A CA 1
ATOM 833 C C . ALA A 1 108 ? 17.303 -1.665 8.832 1.00 80.75 108 ALA A C 1
ATOM 835 O O . ALA A 1 108 ? 18.333 -2.314 8.994 1.00 80.75 108 ALA A O 1
ATOM 836 N N . ALA A 1 109 ? 17.129 -0.863 7.778 1.00 74.12 109 ALA A N 1
ATOM 837 C CA . ALA A 1 109 ? 18.123 -0.667 6.725 1.00 74.12 109 ALA A CA 1
ATOM 838 C C . ALA A 1 1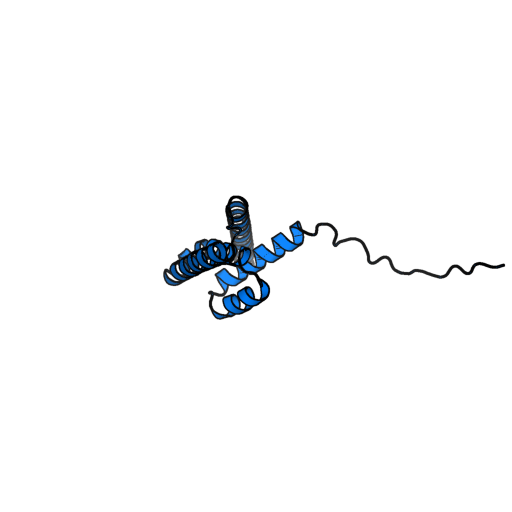09 ? 19.295 0.234 7.153 1.00 74.12 109 ALA A C 1
ATOM 840 O O . ALA A 1 109 ? 20.357 0.163 6.540 1.00 74.12 109 ALA A O 1
ATOM 841 N N . ASN A 1 110 ? 19.124 1.059 8.194 1.00 63.78 110 ASN A N 1
ATOM 842 C CA . ASN A 1 110 ? 20.168 1.937 8.721 1.00 63.78 110 ASN A CA 1
ATOM 843 C C . ASN A 1 110 ? 20.381 1.741 10.237 1.00 63.78 110 ASN A C 1
ATOM 845 O O . ASN A 1 110 ? 19.998 2.604 11.032 1.00 63.78 110 ASN A O 1
ATOM 849 N N . PRO A 1 111 ? 21.019 0.636 10.665 1.00 57.09 111 PRO A N 1
ATOM 850 C CA . PRO A 1 111 ? 21.297 0.383 12.080 1.00 57.09 111 PRO A CA 1
ATOM 851 C C . PRO A 1 111 ? 22.368 1.318 12.690 1.00 57.09 111 PRO A C 1
ATOM 853 O O . PRO A 1 111 ? 22.611 1.257 13.893 1.00 57.09 111 PRO A O 1
ATOM 856 N N . GLU A 1 112 ? 22.995 2.204 11.904 1.00 51.38 112 GLU A N 1
ATOM 857 C CA . GLU A 1 112 ? 24.163 3.020 12.294 1.00 51.38 112 GLU A CA 1
ATOM 858 C C . GLU A 1 112 ? 23.846 4.512 12.553 1.00 51.38 112 GLU A C 1
ATOM 860 O O . GLU A 1 112 ? 24.687 5.388 12.379 1.00 51.38 112 GLU A O 1
ATOM 865 N N . GLY A 1 113 ? 22.629 4.840 12.999 1.00 50.28 113 GLY A N 1
ATOM 866 C CA . GLY A 1 113 ? 22.201 6.227 13.253 1.00 50.28 113 GLY A CA 1
ATOM 867 C C . GLY A 1 113 ? 22.452 6.795 14.660 1.00 50.28 113 GLY A C 1
ATOM 868 O O . GLY A 1 113 ? 21.997 7.902 14.936 1.00 50.28 113 GLY A O 1
ATOM 869 N N . THR A 1 114 ? 23.107 6.077 15.584 1.00 49.56 114 THR A N 1
ATOM 870 C CA . THR A 1 114 ? 23.214 6.512 17.002 1.00 49.56 114 THR A CA 1
ATOM 871 C C . THR A 1 114 ? 24.594 7.024 17.428 1.00 49.56 114 THR A C 1
ATOM 873 O O . THR A 1 114 ? 24.758 7.423 18.575 1.00 49.56 114 THR A O 1
ATOM 876 N N . GLN A 1 115 ? 25.604 7.089 16.560 1.00 50.44 115 GLN A N 1
ATOM 877 C CA . GLN A 1 115 ? 26.918 7.599 16.976 1.00 50.44 115 GLN A CA 1
ATOM 878 C C . GLN A 1 115 ? 27.585 8.429 15.885 1.00 50.44 115 GLN A C 1
ATOM 880 O O . GLN A 1 115 ? 28.365 7.896 15.110 1.00 50.44 115 GLN A O 1
ATOM 885 N N . GLN A 1 116 ? 27.304 9.735 15.860 1.00 47.69 116 GLN A N 1
ATOM 886 C CA . GLN A 1 116 ? 28.290 10.790 15.576 1.00 47.69 116 GLN A CA 1
ATOM 887 C C . GLN A 1 116 ? 27.624 12.165 15.691 1.00 47.69 116 GLN A C 1
ATOM 889 O O . GLN A 1 116 ? 27.283 12.828 14.720 1.00 47.69 116 GLN A O 1
ATOM 894 N N . GLN A 1 117 ? 27.480 12.615 16.932 1.00 45.88 117 GLN A N 1
ATOM 895 C CA . GLN A 1 117 ? 27.630 14.031 17.237 1.00 45.88 117 GLN A CA 1
ATOM 896 C C . GLN A 1 117 ? 28.718 14.127 18.308 1.00 45.88 117 GLN A C 1
ATOM 898 O O . GLN A 1 117 ? 28.461 14.417 19.470 1.00 45.88 117 GLN A O 1
ATOM 903 N N . ALA A 1 118 ? 29.944 13.764 17.918 1.00 46.94 118 ALA A N 1
ATOM 904 C CA . ALA A 1 118 ? 31.122 14.133 18.684 1.00 46.94 118 ALA A CA 1
ATOM 905 C C . ALA A 1 118 ? 31.350 15.625 18.430 1.00 46.94 118 ALA A C 1
ATOM 907 O O . ALA A 1 118 ? 31.584 16.056 17.301 1.00 46.94 118 ALA A O 1
ATOM 908 N N . VAL A 1 119 ? 31.164 16.401 19.489 1.00 52.56 119 VAL A N 1
ATOM 909 C CA . VAL A 1 119 ? 31.542 17.806 19.605 1.00 52.56 119 VAL A CA 1
ATOM 910 C C . VAL A 1 119 ? 32.937 18.040 18.999 1.00 52.56 119 VAL A C 1
ATOM 912 O O . VAL A 1 119 ? 33.845 17.258 19.281 1.00 52.56 119 VAL A O 1
ATOM 915 N N . PRO A 1 120 ? 33.163 19.077 18.173 1.00 53.00 120 PRO A N 1
ATOM 916 C CA . PRO A 1 120 ? 34.522 19.517 17.9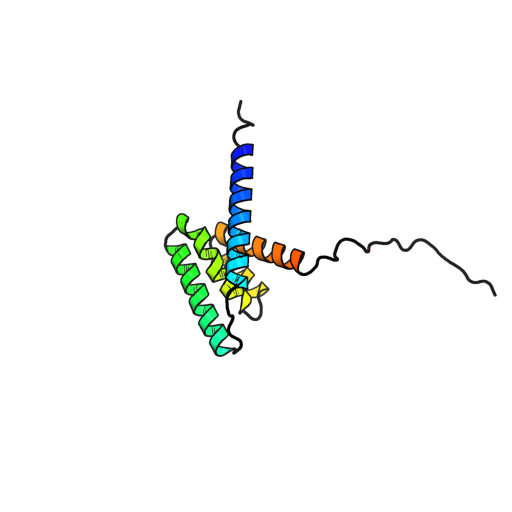11 1.00 53.00 120 PRO A CA 1
ATOM 917 C C . PRO A 1 120 ? 34.997 20.279 19.156 1.00 53.00 120 PRO A C 1
ATOM 919 O O . PRO A 1 120 ? 34.779 21.484 19.271 1.00 53.00 120 PRO A O 1
ATOM 922 N N . GLU A 1 121 ? 35.571 19.563 20.123 1.00 55.09 121 GLU A N 1
ATOM 923 C CA . GLU A 1 121 ? 36.273 20.170 21.257 1.00 55.09 121 GLU A CA 1
ATOM 924 C C . GLU A 1 121 ? 37.736 20.431 20.860 1.00 55.09 121 GLU A C 1
ATOM 926 O O . GLU A 1 121 ? 38.502 19.510 20.603 1.00 55.09 121 GLU A O 1
ATOM 931 N N . GLU A 1 122 ? 38.036 21.724 20.737 1.00 54.69 122 GLU A N 1
ATOM 932 C CA . GLU A 1 122 ? 39.312 22.416 20.959 1.00 54.69 122 GLU A CA 1
ATOM 933 C C . GLU A 1 122 ? 40.634 21.959 20.293 1.00 54.69 122 GLU A C 1
ATOM 935 O O . GLU A 1 122 ? 41.260 20.970 20.644 1.00 54.69 122 GLU A O 1
ATOM 940 N N . ILE A 1 123 ? 41.095 22.830 19.381 1.00 61.91 123 ILE A N 1
ATOM 941 C CA . ILE A 1 123 ? 42.418 23.489 19.339 1.00 61.91 123 ILE A CA 1
ATOM 942 C C . ILE A 1 123 ? 43.632 22.644 19.776 1.00 61.91 123 ILE A C 1
ATOM 944 O O . ILE A 1 123 ? 43.988 22.615 20.950 1.00 61.91 123 ILE A O 1
ATOM 948 N N . GLU A 1 124 ? 44.413 22.182 18.796 1.00 54.12 124 GLU A N 1
ATOM 949 C CA . GLU A 1 124 ? 45.865 22.051 18.959 1.00 54.12 124 GLU A CA 1
ATOM 950 C C . GLU A 1 124 ? 46.598 22.903 17.917 1.00 54.12 124 GLU A C 1
ATOM 952 O O . GLU A 1 124 ? 46.485 22.727 16.704 1.00 54.12 124 GLU A O 1
ATOM 957 N N . ILE A 1 125 ? 47.340 23.870 18.446 1.00 56.03 125 ILE A N 1
ATOM 958 C CA . ILE A 1 125 ? 48.381 24.655 17.788 1.00 56.03 125 ILE A CA 1
ATOM 959 C C . ILE A 1 125 ? 49.673 23.823 17.738 1.00 56.03 125 ILE A C 1
ATOM 961 O O . ILE A 1 125 ? 50.197 23.494 18.802 1.00 56.03 125 ILE A O 1
ATOM 965 N N . PRO A 1 126 ? 50.261 23.535 16.566 1.00 64.62 126 PRO A N 1
ATOM 966 C CA . PRO A 1 126 ? 51.646 23.107 16.515 1.00 64.62 126 PRO A CA 1
ATOM 967 C C . PRO A 1 126 ? 52.567 24.324 16.415 1.00 64.62 126 PRO A C 1
ATOM 969 O O . PRO A 1 126 ? 52.481 25.150 15.505 1.00 64.62 126 PRO A O 1
ATOM 972 N N . VAL A 1 127 ? 53.422 24.405 17.424 1.00 58.31 127 VAL A N 1
ATOM 973 C CA . VAL A 1 127 ? 54.601 25.257 17.531 1.00 58.31 127 VAL A CA 1
ATOM 974 C C . VAL A 1 127 ? 55.680 24.669 16.623 1.00 58.31 127 VAL A C 1
ATOM 976 O O . VAL A 1 127 ? 56.011 23.502 16.802 1.00 58.31 127 VAL A O 1
ATOM 979 N N . GLU A 1 128 ? 56.239 25.457 15.705 1.00 52.72 128 GLU A N 1
ATOM 980 C CA . GLU A 1 128 ? 57.644 25.366 15.264 1.00 52.72 128 GLU A CA 1
ATOM 981 C C . GLU A 1 128 ? 58.080 26.660 14.566 1.00 52.72 128 GLU A C 1
ATOM 983 O O . GLU A 1 128 ? 57.317 27.167 13.710 1.00 52.72 128 GLU A O 1
#

Secondary structure (DSSP, 8-state):
--SSSSHHHHHHHHHHHHHHHHHHHHHHHHS----SHHHHHHHHHHHHHHHHHHHHH-GGGHHHHHHHHHHHHHH-S-HHHHHHHHHHHS-HHHHHHHHHHHHHHHHHH-TT-SS---------PPP-

Foldseek 3Di:
DPPPVVVVVVVVVVVVLVVLLVVLVVVLVPDDADDDPVSLVVLLVVLQVVLVVQVVVHDVSLSVSLNSLLSSLVSDPCNVVSLVVCVVVPDPVSSVSSVVSVVVVVCVVCVPPPDDPDDPDDDDDDDD

Radius of gyration: 21.02 Å; chains: 1; bounding box: 73×39×56 Å